Protein AF-A0AAJ1P9R3-F1 (afdb_monomer_lite)

InterPro domains:
  IPR007077 TfoX, C-terminal [PF04994] (3-57)
  IPR047525 DNA transformation protein TfoX-like [PTHR36121] (3-61)

Radius of gyration: 11.17 Å; chains: 1; bounding box: 31×18×27 Å

Structure (mmCIF, N/CA/C/O backbone):
data_AF-A0AAJ1P9R3-F1
#
_entry.id   AF-A0AAJ1P9R3-F1
#
loop_
_atom_site.group_PDB
_atom_site.id
_atom_site.type_symbol
_atom_site.label_atom_id
_atom_site.label_alt_id
_atom_site.label_comp_id
_atom_site.label_asym_id
_atom_site.label_entity_id
_atom_site.label_seq_id
_atom_site.pdbx_PDB_ins_code
_atom_site.Cartn_x
_atom_site.Cartn_y
_atom_site.Cartn_z
_atom_site.occupancy
_atom_site.B_iso_or_equiv
_atom_site.auth_seq_id
_atom_site.auth_comp_id
_atom_site.auth_asym_id
_atom_site.auth_atom_id
_atom_site.pdbx_PDB_model_num
ATOM 1 N N . MET A 1 1 ? -19.147 -0.702 -11.407 1.00 42.53 1 MET A N 1
ATOM 2 C CA . MET A 1 1 ? -18.080 -1.673 -11.707 1.00 42.53 1 MET A CA 1
ATOM 3 C C . MET A 1 1 ? -16.797 -0.906 -11.449 1.00 42.53 1 MET A C 1
ATOM 5 O O . MET A 1 1 ? -16.732 0.207 -11.942 1.00 42.53 1 MET A O 1
ATOM 9 N N . LEU A 1 2 ? -15.943 -1.350 -10.522 1.00 49.72 2 LEU A N 1
ATOM 10 C CA . LEU A 1 2 ? -14.661 -0.686 -10.260 1.00 49.72 2 LEU A CA 1
ATOM 11 C C . LEU A 1 2 ? -13.620 -1.45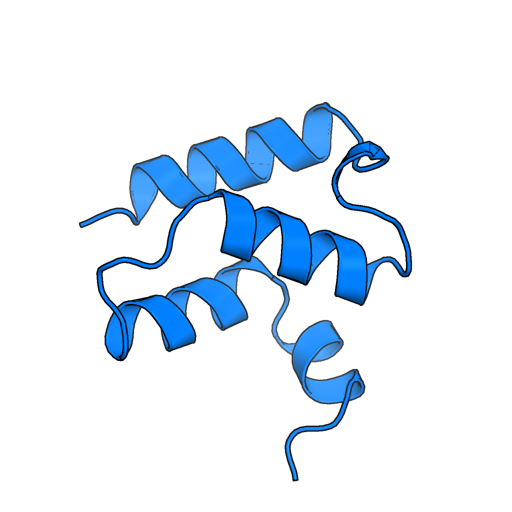2 -11.073 1.00 49.72 2 LEU A C 1
ATOM 13 O O . LEU A 1 2 ? -13.239 -2.549 -10.664 1.00 49.72 2 LEU A O 1
ATOM 17 N N . ASP A 1 3 ? -13.275 -0.933 -12.244 1.00 63.41 3 ASP A N 1
ATOM 18 C CA . ASP A 1 3 ? -12.351 -1.585 -13.175 1.00 63.41 3 ASP A CA 1
ATOM 19 C C . ASP A 1 3 ? -10.898 -1.171 -12.863 1.00 63.41 3 ASP A C 1
ATOM 21 O O . ASP A 1 3 ? -10.648 -0.262 -12.068 1.00 63.41 3 ASP A O 1
ATOM 25 N N . GLU A 1 4 ? -9.901 -1.844 -13.448 1.00 62.50 4 GLU A N 1
ATOM 26 C CA . GLU A 1 4 ? -8.475 -1.532 -13.215 1.00 62.50 4 GLU A CA 1
ATOM 27 C C . GLU 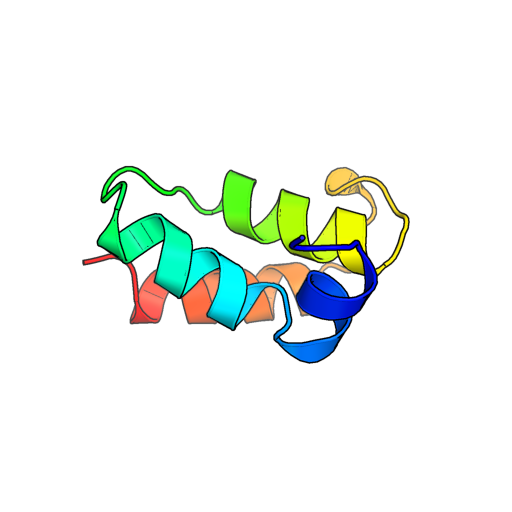A 1 4 ? -8.121 -0.058 -13.497 1.00 62.50 4 GLU A C 1
ATOM 29 O O . GLU A 1 4 ? -7.211 0.502 -12.875 1.00 62.50 4 GLU A O 1
ATOM 34 N N . ASP A 1 5 ? -8.869 0.588 -14.393 1.00 68.12 5 ASP A N 1
ATOM 35 C CA . ASP A 1 5 ? -8.739 2.006 -14.722 1.00 68.12 5 ASP A CA 1
ATOM 36 C C . ASP A 1 5 ? -9.108 2.935 -13.557 1.00 68.12 5 ASP A C 1
ATOM 38 O O . ASP A 1 5 ? -8.470 3.976 -13.379 1.00 68.12 5 ASP A O 1
ATOM 42 N N . ASP A 1 6 ? -10.042 2.540 -12.687 1.00 74.75 6 ASP A N 1
ATOM 43 C CA . ASP A 1 6 ? -10.401 3.338 -11.511 1.00 74.75 6 ASP A CA 1
ATOM 44 C C . ASP A 1 6 ? -9.251 3.388 -10.505 1.00 74.75 6 ASP A C 1
ATOM 46 O O . ASP A 1 6 ? -8.984 4.432 -9.904 1.00 74.75 6 ASP A O 1
ATOM 50 N N . LEU A 1 7 ? -8.524 2.275 -10.345 1.00 75.69 7 LEU A N 1
ATOM 51 C CA . LEU A 1 7 ? -7.366 2.209 -9.456 1.00 75.69 7 LEU A CA 1
ATOM 52 C C . LEU A 1 7 ? -6.213 3.073 -9.980 1.00 75.69 7 LEU A C 1
ATOM 54 O O . LEU A 1 7 ? -5.580 3.789 -9.201 1.00 75.69 7 LEU A O 1
ATOM 58 N N . LYS A 1 8 ? -5.967 3.047 -11.295 1.00 79.31 8 LYS A N 1
ATOM 59 C CA . LYS A 1 8 ? -4.975 3.918 -11.941 1.00 79.31 8 LYS A CA 1
ATOM 60 C C . LYS A 1 8 ? -5.367 5.392 -11.845 1.00 79.31 8 LYS A C 1
ATOM 62 O O . LYS A 1 8 ? -4.495 6.227 -11.626 1.00 79.31 8 LYS A O 1
ATOM 67 N N . SER A 1 9 ? -6.659 5.708 -11.947 1.00 84.38 9 SER A N 1
ATOM 68 C CA . SER A 1 9 ? -7.149 7.086 -11.878 1.00 84.38 9 SER A CA 1
ATOM 69 C C . SER A 1 9 ? -7.053 7.697 -10.478 1.00 84.38 9 SER A C 1
ATOM 71 O O . SER A 1 9 ? -6.785 8.892 -10.370 1.00 84.38 9 SER A O 1
ATOM 73 N N . ILE A 1 10 ? -7.297 6.928 -9.410 1.00 87.81 10 ILE A N 1
ATOM 74 C CA . ILE A 1 10 ? -7.245 7.451 -8.030 1.00 87.81 10 ILE A CA 1
ATOM 75 C C . ILE A 1 10 ? -5.862 7.297 -7.384 1.00 87.81 10 ILE A C 1
ATOM 77 O O . ILE A 1 10 ? -5.526 8.045 -6.466 1.00 87.81 10 ILE A O 1
ATOM 81 N N . GLY A 1 11 ? -5.059 6.337 -7.849 1.00 90.56 11 GLY A N 1
ATOM 82 C CA . GLY A 1 11 ? -3.743 6.023 -7.302 1.00 90.56 11 GLY A CA 1
ATOM 83 C C . GLY A 1 11 ? -3.780 5.163 -6.031 1.00 90.56 11 GLY A C 1
ATOM 84 O O . GLY A 1 11 ? -4.799 5.039 -5.343 1.00 90.56 11 GLY A O 1
ATOM 85 N N . ALA A 1 12 ? -2.631 4.568 -5.691 1.00 92.31 12 ALA A N 1
ATOM 86 C CA . ALA A 1 12 ? -2.509 3.635 -4.566 1.00 92.31 12 ALA A CA 1
ATOM 87 C C . ALA A 1 12 ? -2.848 4.286 -3.218 1.00 92.31 12 ALA A C 1
ATOM 89 O O . ALA A 1 12 ? -3.480 3.667 -2.364 1.00 92.31 12 ALA A O 1
ATOM 90 N N . GLU A 1 13 ? -2.448 5.544 -3.039 1.00 93.69 13 GLU A N 1
ATOM 91 C CA . GLU A 1 13 ? -2.622 6.318 -1.808 1.00 93.69 13 GLU A CA 1
ATOM 92 C C . GLU A 1 13 ? -4.104 6.571 -1.495 1.00 93.69 13 GLU A C 1
ATOM 94 O O . GLU A 1 13 ? -4.567 6.274 -0.392 1.00 93.69 13 GLU A O 1
ATOM 99 N N . GLN A 1 14 ? -4.885 7.035 -2.477 1.00 92.69 14 GLN A N 1
ATOM 100 C CA . GLN A 1 14 ? -6.328 7.248 -2.302 1.00 92.69 14 GLN A CA 1
ATOM 101 C C . GLN A 1 14 ? -7.090 5.933 -2.164 1.00 92.69 14 GLN A C 1
ATOM 103 O O . GLN A 1 14 ? -7.999 5.829 -1.339 1.00 92.69 14 GLN A O 1
ATOM 108 N N . ALA A 1 15 ? -6.713 4.912 -2.937 1.00 92.81 15 ALA A N 1
ATOM 109 C CA . ALA A 1 15 ? -7.291 3.582 -2.793 1.00 92.81 15 ALA A CA 1
ATOM 110 C C . ALA A 1 15 ? -7.066 3.033 -1.375 1.00 92.81 15 ALA A C 1
ATOM 112 O O . ALA A 1 15 ? -7.996 2.522 -0.750 1.00 92.81 15 ALA A O 1
ATOM 113 N N . TRP A 1 16 ? -5.862 3.207 -0.826 1.00 94.19 16 TRP A N 1
ATOM 114 C CA . TRP A 1 16 ? -5.543 2.785 0.532 1.00 94.19 16 TRP A CA 1
ATOM 115 C C . TRP A 1 16 ? -6.330 3.564 1.592 1.00 94.19 16 TRP A C 1
ATOM 117 O O . TRP A 1 16 ? -6.829 2.942 2.525 1.00 94.19 16 TRP A O 1
ATOM 127 N N . LEU A 1 17 ? -6.527 4.879 1.434 1.00 92.31 17 LEU A N 1
ATOM 128 C CA . LEU A 1 17 ? -7.368 5.667 2.351 1.00 92.31 17 LEU A CA 1
ATOM 129 C C . LEU A 1 17 ? -8.823 5.189 2.359 1.00 92.31 17 LEU A C 1
ATOM 131 O O . LEU A 1 17 ? -9.418 5.061 3.428 1.00 92.31 17 LEU A O 1
ATOM 135 N N . LYS A 1 18 ? -9.392 4.882 1.186 1.00 91.56 18 LYS A N 1
ATOM 136 C CA . LYS A 1 18 ? -10.745 4.307 1.091 1.00 91.56 18 LYS A CA 1
ATOM 137 C C . LYS A 1 18 ? -10.829 2.960 1.811 1.00 91.56 18 LYS A C 1
ATOM 139 O O . LYS A 1 18 ? -11.794 2.714 2.528 1.00 91.56 18 LYS A O 1
ATOM 144 N N . ILE A 1 19 ? -9.805 2.113 1.669 1.00 90.31 19 ILE A N 1
ATOM 145 C CA . ILE A 1 19 ? -9.729 0.838 2.395 1.00 90.31 19 ILE A CA 1
ATOM 146 C C . ILE A 1 19 ? -9.610 1.088 3.898 1.00 90.31 19 ILE A C 1
ATOM 148 O O . ILE A 1 19 ? -10.337 0.456 4.648 1.00 90.31 19 ILE A O 1
ATOM 152 N N . GLN A 1 20 ? -8.761 2.016 4.347 1.00 91.19 20 GLN A N 1
ATOM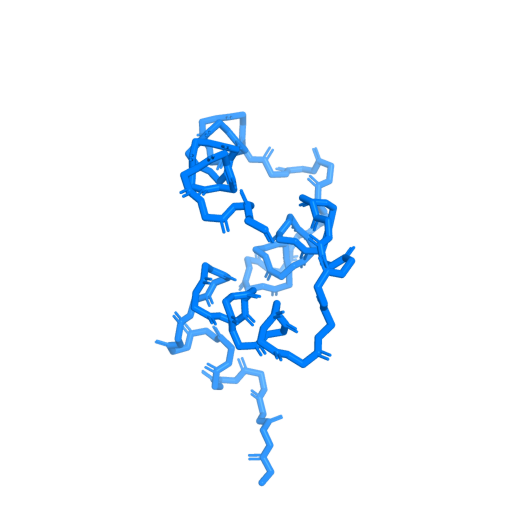 153 C CA . GLN A 1 20 ? -8.565 2.318 5.769 1.00 91.19 20 GLN A CA 1
ATOM 154 C C . GLN A 1 20 ? -9.858 2.787 6.457 1.00 91.19 20 GLN A C 1
ATOM 156 O O . GLN A 1 20 ? -10.085 2.477 7.626 1.00 91.19 20 GLN A O 1
ATOM 161 N N . GLN A 1 21 ? -10.723 3.510 5.738 1.00 90.06 21 GLN A N 1
ATOM 162 C CA . GLN A 1 21 ? -12.029 3.937 6.254 1.00 90.06 21 GLN A CA 1
ATOM 163 C C . GLN A 1 21 ? -12.962 2.756 6.561 1.00 90.06 21 GLN A C 1
ATOM 165 O O . GLN A 1 21 ? -13.776 2.849 7.477 1.00 90.06 21 GLN A O 1
ATOM 170 N N . ILE A 1 22 ? -12.832 1.652 5.820 1.00 90.38 22 ILE A N 1
ATOM 171 C CA . ILE A 1 22 ? -13.633 0.431 5.990 1.00 90.38 22 ILE A CA 1
ATOM 172 C C . ILE A 1 22 ? -12.928 -0.547 6.944 1.00 90.38 22 ILE A C 1
ATOM 174 O O . ILE A 1 22 ? -13.549 -1.141 7.820 1.00 90.38 22 ILE A O 1
ATOM 178 N N . ASP A 1 23 ? -11.616 -0.694 6.781 1.00 86.12 23 ASP A N 1
ATOM 179 C CA . ASP A 1 23 ? -10.735 -1.616 7.485 1.00 86.12 23 ASP A CA 1
ATOM 180 C C . ASP A 1 23 ? -9.539 -0.851 8.069 1.00 86.12 23 ASP A C 1
ATOM 182 O O . ASP A 1 23 ? -8.507 -0.659 7.420 1.00 86.12 23 ASP A O 1
ATOM 186 N N . LYS A 1 24 ? -9.650 -0.467 9.344 1.00 82.75 24 LYS A N 1
ATOM 187 C CA . LYS A 1 24 ? -8.584 0.233 10.083 1.00 82.75 24 LYS A CA 1
ATOM 188 C C . LYS A 1 24 ? -7.298 -0.589 10.233 1.00 82.75 24 LYS A C 1
ATOM 190 O O . LYS A 1 24 ? -6.269 -0.042 10.613 1.00 82.75 24 LYS A O 1
ATOM 195 N N . THR A 1 25 ? -7.331 -1.889 9.929 1.00 85.94 25 THR A N 1
ATOM 196 C CA . THR A 1 25 ? -6.143 -2.755 9.940 1.00 85.94 25 THR A CA 1
ATOM 197 C C . THR A 1 25 ? -5.368 -2.712 8.620 1.00 85.94 25 THR A C 1
ATOM 199 O O . THR A 1 25 ? -4.387 -3.443 8.447 1.00 85.94 25 THR A O 1
ATOM 202 N N . ALA A 1 26 ? -5.775 -1.846 7.680 1.00 88.88 26 ALA A N 1
ATOM 203 C CA . ALA A 1 26 ? -5.059 -1.610 6.438 1.00 88.88 26 ALA A CA 1
ATOM 204 C C . ALA A 1 26 ? -3.580 -1.315 6.720 1.00 88.88 26 ALA A C 1
ATOM 206 O O . ALA A 1 26 ? -3.212 -0.294 7.290 1.00 88.88 26 ALA A O 1
ATOM 207 N N . CYS A 1 27 ? -2.712 -2.238 6.319 1.00 92.38 27 CYS A N 1
ATOM 208 C CA . CYS A 1 27 ? -1.283 -2.140 6.568 1.00 92.38 27 CYS A CA 1
ATOM 209 C C . CYS A 1 27 ? -0.545 -1.605 5.338 1.00 92.38 27 CYS A C 1
ATOM 211 O O . CYS A 1 27 ? -1.067 -1.594 4.219 1.00 92.38 27 CYS A O 1
ATOM 213 N N . ILE A 1 28 ? 0.715 -1.225 5.532 1.00 93.69 28 ILE A N 1
ATOM 214 C CA . ILE A 1 28 ? 1.584 -0.734 4.457 1.00 93.69 28 ILE A CA 1
ATOM 215 C C . ILE A 1 28 ? 1.774 -1.755 3.321 1.00 93.69 28 ILE A C 1
ATOM 217 O O . ILE A 1 28 ? 1.936 -1.387 2.162 1.00 93.69 28 ILE A O 1
ATOM 221 N N . ASN A 1 29 ? 1.670 -3.056 3.615 1.00 93.00 29 ASN A N 1
ATOM 222 C CA . ASN A 1 29 ? 1.734 -4.093 2.585 1.00 93.00 29 ASN A CA 1
ATOM 223 C C . ASN A 1 29 ? 0.569 -4.005 1.591 1.00 93.00 29 ASN A C 1
ATOM 225 O O . ASN A 1 29 ? 0.771 -4.340 0.424 1.00 93.00 29 ASN A O 1
ATOM 229 N N . LYS A 1 30 ? -0.621 -3.560 2.032 1.00 92.25 30 LYS A N 1
ATOM 230 C CA . LYS A 1 30 ? -1.759 -3.313 1.133 1.00 92.25 30 LYS A CA 1
ATOM 231 C C . LYS A 1 30 ? -1.456 -2.127 0.216 1.00 92.25 30 LYS A C 1
ATOM 233 O O . LYS A 1 30 ? -1.668 -2.234 -0.984 1.00 92.25 30 LYS A O 1
ATOM 238 N N . LEU A 1 31 ? -0.869 -1.054 0.755 1.00 94.38 31 LEU A N 1
ATOM 239 C CA . LEU A 1 31 ? -0.457 0.118 -0.027 1.00 94.38 31 LEU A CA 1
ATOM 240 C C . LEU A 1 31 ? 0.553 -0.252 -1.128 1.00 94.38 31 LEU A C 1
ATOM 242 O O . LEU A 1 31 ? 0.357 0.093 -2.289 1.00 94.38 31 LEU A O 1
ATOM 246 N N . TYR A 1 32 ? 1.582 -1.038 -0.799 1.00 95.31 32 TYR A N 1
ATOM 247 C CA . TYR A 1 32 ? 2.546 -1.521 -1.796 1.00 95.31 32 TYR A CA 1
ATOM 248 C C . TYR A 1 32 ? 1.933 -2.475 -2.826 1.00 95.31 32 TYR A C 1
ATOM 250 O O . TYR A 1 32 ? 2.368 -2.501 -3.973 1.00 95.31 32 TYR A O 1
ATOM 258 N N . ALA A 1 33 ? 0.953 -3.290 -2.433 1.00 93.25 33 ALA A N 1
ATOM 259 C CA . ALA A 1 33 ? 0.264 -4.166 -3.376 1.00 93.25 33 ALA A CA 1
ATOM 260 C C . ALA A 1 33 ? -0.546 -3.360 -4.403 1.00 93.25 33 ALA A C 1
ATOM 262 O O . ALA A 1 33 ? -0.497 -3.688 -5.584 1.00 93.25 33 ALA A O 1
ATOM 263 N N . LEU A 1 34 ? -1.223 -2.291 -3.967 1.00 93.12 34 LEU A N 1
ATOM 264 C CA . LEU A 1 34 ? -1.976 -1.389 -4.846 1.00 93.12 34 LEU A CA 1
ATOM 265 C C . LEU A 1 34 ? -1.056 -0.677 -5.840 1.00 93.12 34 LEU A C 1
ATOM 267 O O . LEU A 1 34 ? -1.338 -0.668 -7.033 1.00 93.12 34 LEU A O 1
ATOM 271 N N . GLU A 1 35 ? 0.073 -0.143 -5.371 1.00 94.38 35 GLU A N 1
ATOM 272 C CA . GLU A 1 35 ? 1.057 0.492 -6.255 1.00 94.38 35 GLU A CA 1
ATOM 273 C C . GLU A 1 35 ? 1.644 -0.510 -7.260 1.00 94.38 35 GLU A C 1
ATOM 275 O O . GLU A 1 35 ? 1.753 -0.217 -8.447 1.00 94.38 35 GLU A O 1
ATOM 280 N N . GLY A 1 36 ? 1.979 -1.721 -6.803 1.00 93.81 36 GLY A N 1
ATOM 281 C CA . GLY A 1 36 ? 2.447 -2.786 -7.688 1.00 93.81 36 GLY A CA 1
ATOM 282 C C . GLY A 1 36 ? 1.417 -3.146 -8.761 1.00 93.81 36 GLY A C 1
ATOM 283 O O . GLY A 1 36 ? 1.781 -3.293 -9.924 1.00 93.81 36 GLY A O 1
ATOM 284 N N . ALA A 1 37 ? 0.134 -3.222 -8.396 1.00 91.88 37 ALA A N 1
ATOM 285 C CA . ALA A 1 37 ? -0.951 -3.482 -9.340 1.00 91.88 37 ALA A CA 1
ATOM 286 C C . ALA A 1 37 ? -1.088 -2.363 -10.386 1.00 91.88 37 ALA A C 1
ATOM 288 O O . ALA A 1 37 ? -1.180 -2.657 -11.574 1.00 91.88 37 ALA A O 1
ATOM 289 N N . ILE A 1 38 ? -1.013 -1.093 -9.969 1.00 90.25 38 ILE A N 1
ATOM 290 C CA . ILE A 1 38 ? -1.055 0.071 -10.874 1.00 90.25 38 ILE A CA 1
ATOM 291 C C . ILE A 1 38 ? 0.090 0.032 -11.889 1.00 90.25 38 ILE A C 1
ATOM 293 O O . ILE A 1 38 ? -0.126 0.266 -13.077 1.00 90.25 38 ILE A O 1
ATOM 297 N N . LEU A 1 39 ? 1.300 -0.281 -11.422 1.00 89.62 39 LEU A N 1
ATOM 298 C CA . LEU A 1 39 ? 2.507 -0.339 -12.247 1.00 89.62 39 LEU A CA 1
ATOM 299 C C . LEU A 1 39 ? 2.659 -1.659 -13.021 1.00 89.62 39 LEU A C 1
ATOM 301 O O . LEU A 1 39 ? 3.590 -1.795 -13.811 1.00 89.62 39 LEU A O 1
ATOM 305 N N . GLY A 1 40 ? 1.789 -2.646 -12.787 1.00 91.19 40 GLY A N 1
ATOM 306 C CA . GLY A 1 40 ? 1.893 -3.976 -13.392 1.00 91.19 40 GLY A CA 1
ATOM 307 C C . GLY A 1 40 ? 3.113 -4.783 -12.925 1.00 91.19 40 GLY A C 1
ATOM 308 O O . GLY A 1 40 ? 3.579 -5.666 -13.644 1.00 91.19 40 GLY A O 1
ATOM 309 N N . ILE A 1 41 ? 3.656 -4.496 -11.736 1.00 93.06 41 ILE A N 1
ATOM 310 C CA . ILE A 1 41 ? 4.851 -5.156 -11.187 1.00 93.06 41 ILE A CA 1
ATOM 311 C C . ILE A 1 41 ? 4.606 -5.740 -9.793 1.00 93.06 41 ILE A C 1
ATOM 313 O O . ILE A 1 41 ? 3.755 -5.304 -9.020 1.00 93.06 41 ILE A O 1
ATOM 317 N N . LYS A 1 42 ? 5.412 -6.735 -9.408 1.00 89.38 42 LYS A N 1
ATOM 318 C CA . LYS A 1 42 ? 5.382 -7.272 -8.039 1.00 89.38 42 LYS A CA 1
ATOM 319 C C . LYS A 1 42 ? 5.829 -6.195 -7.046 1.00 89.38 42 LYS A C 1
ATOM 321 O O . LYS A 1 42 ? 6.831 -5.528 -7.279 1.00 89.38 42 LYS A O 1
ATOM 326 N N . LYS A 1 43 ? 5.189 -6.116 -5.871 1.00 86.62 43 LYS A N 1
ATOM 327 C CA . LYS A 1 43 ? 5.555 -5.163 -4.796 1.00 86.62 43 LYS A CA 1
ATOM 328 C C . LYS A 1 43 ? 7.039 -5.190 -4.395 1.00 86.62 43 LYS A C 1
ATOM 330 O O . LYS A 1 43 ? 7.584 -4.199 -3.921 1.00 86.62 43 LYS A O 1
ATOM 335 N N . THR A 1 44 ? 7.705 -6.332 -4.561 1.00 89.50 44 THR A N 1
ATOM 336 C CA . THR A 1 44 ? 9.138 -6.490 -4.279 1.00 89.50 44 THR A CA 1
ATOM 337 C C . THR A 1 44 ? 10.004 -5.690 -5.250 1.00 89.50 44 THR A C 1
ATOM 339 O O . THR A 1 44 ? 11.033 -5.168 -4.830 1.00 89.50 44 THR A O 1
ATOM 342 N N . LEU A 1 45 ? 9.544 -5.538 -6.496 1.00 93.38 45 LEU A N 1
ATOM 343 C CA . LEU A 1 45 ? 10.194 -4.806 -7.583 1.00 93.38 45 LEU A CA 1
ATOM 344 C C . LEU A 1 45 ? 9.897 -3.302 -7.564 1.00 93.38 45 LEU A C 1
ATOM 346 O O . LEU A 1 45 ? 10.441 -2.578 -8.391 1.00 93.38 45 LEU A O 1
ATOM 350 N N . LEU A 1 46 ? 9.055 -2.820 -6.639 1.00 93.62 46 LEU A N 1
ATOM 351 C CA . LEU A 1 46 ? 8.819 -1.386 -6.498 1.00 93.62 46 LEU A CA 1
ATOM 352 C C . LEU A 1 46 ? 10.149 -0.660 -6.230 1.00 93.62 46 LEU A C 1
ATOM 354 O O . LEU A 1 46 ? 10.896 -1.102 -5.341 1.00 93.62 46 LEU A O 1
ATOM 358 N N . PRO A 1 47 ? 10.426 0.447 -6.946 1.00 94.00 47 PRO A N 1
ATOM 359 C CA . PRO A 1 47 ? 11.598 1.274 -6.698 1.00 94.00 47 PRO A CA 1
ATOM 360 C C . PRO A 1 47 ? 11.673 1.690 -5.229 1.00 94.00 47 PRO A C 1
ATOM 362 O O . PRO A 1 47 ? 10.649 1.994 -4.612 1.00 94.00 47 PRO A O 1
ATOM 365 N N . ASN A 1 48 ? 12.882 1.723 -4.667 1.00 92.81 48 ASN A N 1
ATOM 366 C CA . ASN A 1 48 ? 13.073 2.091 -3.261 1.00 92.81 48 ASN A CA 1
ATOM 367 C C . ASN A 1 48 ? 12.554 3.503 -2.969 1.00 92.81 48 ASN A C 1
ATOM 369 O O . ASN A 1 48 ? 11.884 3.694 -1.963 1.00 92.81 48 ASN A O 1
ATOM 373 N N . GLU A 1 49 ? 12.769 4.452 -3.882 1.00 94.00 49 GLU A N 1
ATOM 374 C CA . GLU A 1 49 ? 12.232 5.812 -3.769 1.00 94.00 49 GLU A CA 1
ATOM 375 C C . GLU A 1 49 ? 10.702 5.812 -3.641 1.00 94.00 49 GLU A C 1
ATOM 377 O O . GLU A 1 49 ? 10.143 6.446 -2.746 1.00 94.00 49 GLU A O 1
ATOM 382 N N . ARG A 1 50 ? 10.009 5.012 -4.466 1.00 93.56 50 ARG A N 1
ATOM 383 C CA . ARG A 1 50 ? 8.548 4.908 -4.392 1.00 93.56 50 ARG A CA 1
ATOM 384 C C . ARG A 1 50 ? 8.090 4.225 -3.105 1.00 93.56 50 ARG A C 1
ATOM 386 O O . ARG A 1 50 ? 7.101 4.652 -2.517 1.00 93.56 50 ARG A O 1
ATOM 393 N N . LYS A 1 51 ? 8.803 3.193 -2.636 1.00 94.25 51 LYS A N 1
ATOM 394 C CA . LYS A 1 51 ? 8.514 2.554 -1.340 1.00 94.25 51 LYS A CA 1
ATOM 395 C C . LYS A 1 51 ? 8.638 3.548 -0.187 1.00 94.25 51 LYS A C 1
ATOM 397 O O . LYS A 1 51 ? 7.761 3.561 0.670 1.00 94.25 51 LYS A O 1
ATOM 402 N N . GLU A 1 52 ? 9.676 4.380 -0.178 1.00 95.44 52 GLU A N 1
ATOM 403 C CA . GLU A 1 52 ? 9.867 5.393 0.863 1.00 95.44 52 GLU A CA 1
ATOM 404 C C . GLU A 1 52 ? 8.762 6.456 0.823 1.00 95.44 52 GLU A C 1
ATOM 406 O O . GLU A 1 52 ? 8.137 6.699 1.853 1.00 95.44 52 GLU A O 1
ATOM 411 N N . ALA A 1 53 ? 8.398 6.978 -0.355 1.00 95.12 53 ALA A N 1
ATOM 412 C CA . ALA A 1 53 ? 7.272 7.911 -0.491 1.00 95.12 53 ALA A CA 1
ATOM 413 C C . ALA A 1 53 ? 5.951 7.321 0.050 1.00 95.12 53 ALA A C 1
ATOM 415 O O . ALA A 1 53 ? 5.239 7.947 0.837 1.00 95.12 53 ALA A O 1
ATOM 416 N N . LEU A 1 54 ? 5.649 6.067 -0.304 1.00 95.19 54 LEU A N 1
ATOM 417 C CA . LEU A 1 54 ? 4.472 5.352 0.200 1.00 95.19 54 LEU A CA 1
ATOM 418 C C . LEU A 1 54 ? 4.553 5.082 1.712 1.00 95.19 54 LEU A C 1
ATOM 420 O O . LEU A 1 54 ? 3.533 5.068 2.401 1.00 95.19 54 LEU A O 1
ATOM 424 N N 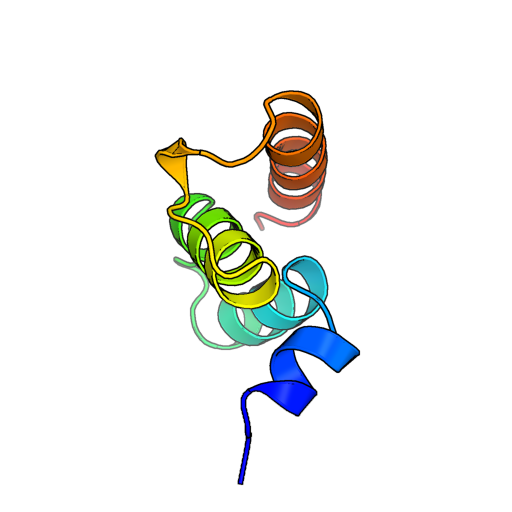. ARG A 1 55 ? 5.754 4.880 2.258 1.00 95.00 55 ARG A N 1
ATOM 425 C CA . ARG A 1 55 ? 5.975 4.702 3.696 1.00 95.00 55 ARG A CA 1
ATOM 426 C C . ARG A 1 55 ? 5.755 5.991 4.474 1.00 95.00 55 ARG A C 1
ATOM 428 O O . ARG A 1 55 ? 5.139 5.947 5.540 1.00 95.00 55 ARG A O 1
ATOM 435 N N . GLU A 1 56 ? 6.228 7.119 3.961 1.00 95.62 56 GLU A N 1
ATOM 436 C CA . GLU A 1 56 ? 5.961 8.439 4.533 1.00 95.62 56 GLU A CA 1
ATOM 437 C C . GLU A 1 56 ? 4.465 8.746 4.528 1.00 9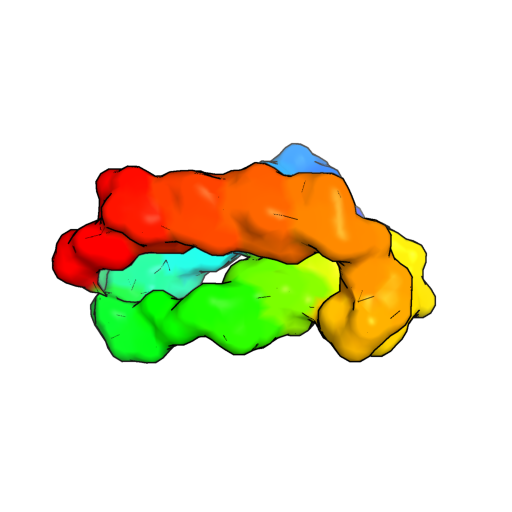5.62 56 GLU A C 1
ATOM 439 O O . GLU A 1 56 ? 3.908 9.122 5.564 1.00 95.62 56 GLU A O 1
ATOM 444 N N . PHE A 1 57 ? 3.800 8.490 3.399 1.00 94.94 57 PHE A N 1
ATOM 445 C CA . PHE A 1 57 ? 2.350 8.585 3.288 1.00 94.94 57 PHE A CA 1
ATOM 446 C C . PHE A 1 57 ? 1.655 7.712 4.341 1.00 94.94 57 PHE A C 1
ATOM 448 O O . PHE A 1 57 ? 0.878 8.211 5.155 1.00 94.94 57 PHE A O 1
ATOM 455 N N . TYR A 1 58 ? 1.989 6.421 4.403 1.00 94.12 58 TYR A N 1
ATOM 456 C CA . TYR A 1 58 ? 1.421 5.502 5.386 1.00 94.12 58 TYR A CA 1
ATOM 457 C C . TYR A 1 58 ? 1.627 5.997 6.823 1.00 94.12 58 TYR A C 1
ATOM 459 O O . TYR A 1 58 ? 0.700 5.970 7.625 1.00 94.12 58 TYR A O 1
ATOM 467 N N . ASN A 1 59 ? 2.815 6.496 7.168 1.00 92.88 59 ASN A N 1
ATOM 468 C CA . ASN A 1 59 ? 3.087 7.019 8.507 1.00 92.88 59 ASN A CA 1
ATOM 469 C C . ASN A 1 59 ? 2.284 8.280 8.846 1.00 92.88 59 ASN A C 1
ATOM 471 O O . ASN A 1 59 ? 1.974 8.483 10.018 1.00 92.88 59 ASN A O 1
ATOM 475 N N . ARG A 1 60 ? 1.938 9.101 7.850 1.00 93.12 60 ARG A N 1
ATOM 476 C CA . ARG A 1 60 ? 1.102 10.295 8.027 1.00 93.12 60 ARG A CA 1
ATOM 477 C C . ARG A 1 60 ? -0.370 9.951 8.270 1.00 93.12 60 ARG A C 1
ATOM 479 O O . ARG A 1 60 ? -1.042 10.682 8.997 1.00 93.12 60 ARG A O 1
ATOM 486 N N . TYR A 1 61 ? -0.865 8.864 7.675 1.00 89.75 61 TYR A N 1
ATOM 487 C CA . TYR A 1 61 ? -2.293 8.525 7.675 1.00 89.75 61 TYR A CA 1
ATOM 488 C C . TYR A 1 61 ? -2.673 7.294 8.502 1.00 89.75 61 TYR A C 1
ATOM 490 O O . TYR A 1 61 ? -3.854 7.148 8.809 1.00 89.75 61 TYR A O 1
ATOM 498 N N . LYS A 1 62 ? -1.724 6.440 8.921 1.00 81.06 62 LYS A N 1
ATOM 499 C CA . LYS A 1 62 ? -1.987 5.361 9.888 1.00 81.06 62 LYS A CA 1
ATOM 500 C C . LYS A 1 62 ? -2.510 6.000 11.187 1.00 81.06 62 LYS A C 1
ATOM 502 O O . LYS A 1 62 ? -1.776 6.644 11.932 1.00 81.06 62 LYS A O 1
ATOM 507 N N . LYS A 1 63 ? -3.809 5.905 11.413 1.00 69.06 63 LYS A N 1
ATOM 508 C CA . LYS A 1 63 ? -4.506 6.361 12.613 1.00 69.06 63 LYS A CA 1
ATOM 509 C C . LYS A 1 63 ? -5.363 5.214 13.101 1.00 69.06 63 LYS A C 1
ATOM 511 O O . LYS A 1 63 ? -5.897 4.495 12.224 1.00 69.06 63 LYS A O 1
#

pLDDT: mean 87.9, std 10.73, range [42.53, 95.62]

Organism: NCBI:txid630129

Secondary structure (DSSP, 8-state):
---HHHHHHHHHHHHHHHHHHH-TT--HHHHHHHHHHHHTS-GGGS-HHHHHHHHHHHHHH--

Sequence (63 aa):
MLDEDDLKSIGAEQAWLKIQQIDKTACINKLYALEGAILGIKKTLLPNERKEAL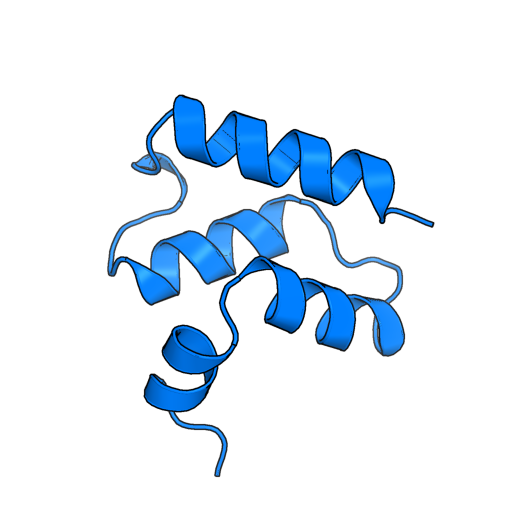REFYNRYKK

Foldseek 3Di:
DCDLVNLLVCDLLNVLVVVCVVPLPRDLVSSLCSNCSNVVHDSVPPDPVVSVVSVVSCVVPND